Protein AF-A0A8S9HGR1-F1 (afdb_monomer_lite)

Organism: Brassica cretica (NCBI:txid69181)

InterPro domains:
  IPR001360 Glycoside hydrolase family 1 [PF00232] (17-53)
  IPR017853 Glycoside hydrolase superfamily [SSF51445] (5-57)

Secondary structure (DSSP, 8-state):
--SSEETTEESSEE-SSSEE-HHHHHHHHHHHHHHHT----------PPP---S---HHHHHH---

Radius of gyration: 16.39 Å; chains: 1; bounding box: 32×34×37 Å

Sequence (66 aa):
MYGDYRNGVPIGVQAPSYVYYPPGFRQILNYIKNKYGNPLTCITENGIGDLDMGNLTLSNALADNG

Structure (mmCIF, N/CA/C/O backbone):
data_AF-A0A8S9HGR1-F1
#
_entry.id   AF-A0A8S9HGR1-F1
#
loop_
_atom_site.group_PDB
_atom_site.id
_atom_site.type_symbol
_atom_site.label_atom_id
_atom_site.label_alt_id
_atom_site.label_comp_id
_atom_site.label_asym_id
_atom_site.label_entity_id
_atom_site.label_seq_id
_atom_site.pdbx_PDB_ins_code
_atom_site.Cartn_x
_atom_site.Cartn_y
_atom_site.Cartn_z
_atom_site.occupancy
_atom_site.B_iso_or_equiv
_atom_site.auth_seq_id
_atom_site.auth_comp_id
_atom_site.auth_asym_id
_atom_site.auth_atom_id
_atom_site.pdbx_PDB_model_num
ATOM 1 N N . MET A 1 1 ? 6.597 -20.767 -2.929 1.00 51.12 1 MET A N 1
ATOM 2 C CA . MET A 1 1 ? 5.923 -19.670 -3.656 1.00 51.12 1 MET A CA 1
ATOM 3 C C . MET A 1 1 ? 4.448 -20.038 -3.878 1.00 51.12 1 MET A C 1
ATOM 5 O O . MET A 1 1 ? 4.046 -20.342 -4.985 1.00 51.12 1 MET A O 1
ATOM 9 N N . TYR A 1 2 ? 3.644 -20.111 -2.809 1.00 57.25 2 TYR A N 1
ATOM 10 C CA . TYR A 1 2 ? 2.231 -20.552 -2.880 1.00 57.25 2 TYR A CA 1
ATOM 11 C C . TYR A 1 2 ? 1.219 -19.400 -2.721 1.00 57.25 2 TYR A C 1
ATOM 13 O O . TYR A 1 2 ? 0.020 -19.633 -2.804 1.00 57.25 2 TYR A O 1
ATOM 21 N N . GLY A 1 3 ? 1.677 -18.166 -2.473 1.00 70.56 3 GLY A N 1
ATOM 22 C CA . GLY A 1 3 ? 0.797 -17.024 -2.189 1.00 70.56 3 GLY A CA 1
ATOM 23 C C . GLY A 1 3 ? 0.179 -16.366 -3.426 1.00 70.56 3 GLY A C 1
ATOM 24 O O . GLY A 1 3 ? -0.878 -15.758 -3.315 1.00 70.56 3 GLY A O 1
ATOM 25 N N . ASP A 1 4 ? 0.807 -16.525 -4.591 1.00 85.19 4 ASP A N 1
ATOM 26 C CA . ASP A 1 4 ? 0.497 -15.754 -5.804 1.00 85.19 4 ASP A CA 1
ATOM 27 C C . ASP A 1 4 ? -0.546 -16.423 -6.716 1.00 85.19 4 ASP A C 1
ATOM 29 O O . ASP A 1 4 ? -1.103 -15.790 -7.614 1.00 85.19 4 ASP A O 1
ATOM 33 N N . TYR A 1 5 ? -0.848 -17.702 -6.470 1.00 90.19 5 TYR A N 1
ATOM 34 C CA . TYR A 1 5 ? -1.739 -18.516 -7.294 1.00 90.19 5 TYR A CA 1
ATOM 35 C C . TYR A 1 5 ? -2.772 -19.235 -6.428 1.00 90.19 5 TYR A C 1
ATOM 37 O O . TYR A 1 5 ? -2.452 -19.799 -5.382 1.00 90.19 5 TYR A O 1
ATOM 45 N N . ARG A 1 6 ? -4.020 -19.280 -6.896 1.00 89.81 6 ARG A N 1
ATOM 46 C CA . ARG A 1 6 ? -5.083 -20.133 -6.353 1.00 89.81 6 ARG A CA 1
ATOM 47 C C . ARG A 1 6 ? -5.498 -21.121 -7.424 1.00 89.81 6 ARG A C 1
ATOM 49 O O . ARG A 1 6 ? -5.975 -20.726 -8.480 1.00 89.81 6 ARG A O 1
ATOM 56 N N . ASN A 1 7 ? -5.314 -22.410 -7.145 1.00 92.00 7 ASN A N 1
ATOM 57 C CA . ASN A 1 7 ? -5.647 -23.498 -8.071 1.00 92.00 7 ASN A CA 1
ATOM 58 C C . ASN A 1 7 ? -4.986 -23.328 -9.455 1.00 92.00 7 ASN A C 1
ATOM 60 O O . ASN A 1 7 ? -5.607 -23.584 -10.480 1.00 92.00 7 ASN A O 1
ATOM 64 N N . GLY A 1 8 ? -3.741 -22.842 -9.482 1.00 89.94 8 GLY A N 1
ATOM 65 C CA . GLY A 1 8 ? -3.000 -22.585 -10.721 1.00 89.94 8 GLY A CA 1
ATOM 66 C C . GLY A 1 8 ? -3.370 -21.287 -11.448 1.00 89.94 8 GLY A C 1
ATOM 67 O O . GLY A 1 8 ? -2.729 -20.961 -12.439 1.00 89.94 8 GLY A O 1
ATOM 68 N N . VAL A 1 9 ? -4.346 -20.517 -10.955 1.00 90.06 9 VAL A N 1
ATOM 69 C CA . VAL A 1 9 ? -4.733 -19.214 -11.519 1.00 90.06 9 VAL A CA 1
ATOM 70 C C . VAL A 1 9 ? -4.103 -18.088 -10.688 1.00 90.06 9 VAL A C 1
ATOM 72 O O . VAL A 1 9 ? -4.242 -18.123 -9.460 1.00 90.06 9 VAL A O 1
ATOM 75 N N . PRO A 1 10 ? -3.424 -17.096 -11.299 1.00 90.19 10 PRO A N 1
ATOM 76 C CA . PRO A 1 10 ? -2.915 -15.932 -10.579 1.00 90.19 10 PRO A CA 1
ATOM 77 C C . PRO A 1 10 ? -4.026 -15.248 -9.784 1.00 90.19 10 PRO A C 1
ATOM 79 O O . PRO A 1 10 ? -5.133 -15.051 -10.287 1.00 90.19 10 PRO A O 1
ATOM 82 N N . ILE A 1 11 ? -3.744 -14.865 -8.541 1.00 91.62 11 ILE A N 1
ATOM 83 C CA . ILE A 1 11 ? -4.756 -14.203 -7.703 1.00 91.62 11 ILE A CA 1
ATOM 84 C C . ILE A 1 11 ? -5.015 -12.750 -8.113 1.00 91.62 11 ILE A C 1
ATOM 86 O O . ILE A 1 11 ? -5.999 -12.167 -7.670 1.00 91.62 11 ILE A O 1
ATOM 90 N N . GLY A 1 12 ? -4.143 -12.165 -8.932 1.00 90.88 12 GLY A N 1
ATOM 91 C CA . GLY A 1 12 ? -4.173 -10.768 -9.348 1.00 90.88 12 GLY A CA 1
ATOM 92 C C . GLY A 1 12 ? -3.222 -10.507 -10.516 1.00 90.88 12 GLY A C 1
ATOM 93 O O . GLY A 1 12 ? -2.842 -11.430 -11.235 1.00 90.88 12 GLY A O 1
ATOM 94 N N . VAL A 1 13 ? -2.839 -9.244 -10.700 1.00 91.00 13 VAL A N 1
ATOM 95 C CA . VAL A 1 13 ? -1.919 -8.817 -11.764 1.00 91.00 13 VAL A CA 1
ATOM 96 C C . VAL A 1 13 ? -0.485 -9.128 -11.346 1.00 91.00 13 VAL A C 1
ATOM 98 O O . VAL A 1 13 ? -0.050 -8.714 -10.273 1.00 91.00 13 VAL A O 1
ATOM 101 N N . GLN A 1 14 ? 0.256 -9.857 -12.178 1.00 88.56 14 GLN A N 1
ATOM 102 C CA . GLN A 1 14 ? 1.659 -10.163 -11.909 1.00 88.56 14 GLN A CA 1
ATOM 103 C C . GLN A 1 14 ? 2.510 -8.902 -12.100 1.00 88.56 14 GLN A C 1
ATOM 105 O O . GLN A 1 14 ? 2.650 -8.414 -13.218 1.00 88.56 14 GLN A O 1
ATOM 110 N N . ALA A 1 15 ? 3.075 -8.396 -11.007 1.00 85.50 15 ALA A N 1
ATOM 111 C CA . ALA A 1 15 ? 4.095 -7.356 -11.012 1.00 85.50 15 ALA A CA 1
ATOM 112 C C . ALA A 1 15 ? 5.496 -8.004 -10.886 1.00 85.50 15 ALA A C 1
ATOM 114 O O . ALA A 1 15 ? 5.595 -9.218 -10.652 1.00 85.50 15 ALA A O 1
ATOM 115 N N . PRO A 1 16 ? 6.589 -7.232 -11.043 1.00 83.50 16 PRO A N 1
ATOM 116 C CA . PRO A 1 16 ? 7.949 -7.777 -11.074 1.00 83.50 16 PRO A CA 1
ATOM 117 C C . PRO A 1 16 ? 8.335 -8.508 -9.782 1.00 83.50 16 PRO A C 1
ATOM 119 O O . PRO A 1 16 ? 8.987 -9.547 -9.824 1.00 83.50 16 PRO A O 1
ATOM 122 N N . SER A 1 17 ? 7.893 -7.981 -8.636 1.00 81.50 17 SER A N 1
ATOM 123 C CA . SER A 1 17 ? 8.320 -8.452 -7.310 1.00 81.50 17 SER A CA 1
ATOM 124 C C . SER A 1 17 ? 7.221 -9.159 -6.512 1.00 81.50 17 SER A C 1
ATOM 126 O O . SER A 1 17 ? 7.521 -9.782 -5.496 1.00 81.50 17 SER A O 1
ATOM 128 N N . TYR A 1 18 ? 5.952 -9.049 -6.921 1.00 84.75 18 TYR A N 1
ATOM 129 C CA . TYR A 1 18 ? 4.800 -9.626 -6.217 1.00 84.75 18 TYR A CA 1
ATOM 130 C C . TYR A 1 18 ? 3.543 -9.645 -7.113 1.00 84.75 18 TYR A C 1
ATOM 132 O O . TYR A 1 18 ? 3.555 -9.099 -8.214 1.00 84.75 18 TYR A O 1
ATOM 140 N N . VAL A 1 19 ? 2.440 -10.254 -6.659 1.00 89.56 19 VAL A N 1
ATOM 141 C CA . VAL A 1 19 ? 1.129 -10.151 -7.331 1.00 89.56 19 VAL A CA 1
ATOM 142 C C . VAL A 1 19 ? 0.284 -9.035 -6.724 1.00 89.56 19 VAL A C 1
ATOM 144 O O . VAL A 1 19 ? -0.040 -9.043 -5.536 1.00 89.56 19 VAL A O 1
ATOM 147 N N . TYR A 1 20 ? -0.117 -8.077 -7.553 1.00 90.38 20 TYR A N 1
ATOM 148 C CA . TYR A 1 20 ? -0.967 -6.965 -7.161 1.00 90.38 20 TYR A CA 1
ATOM 149 C C . TYR A 1 20 ? -2.451 -7.352 -7.210 1.00 90.38 20 TYR A C 1
ATOM 151 O O . TYR A 1 20 ? -2.993 -7.721 -8.254 1.00 90.38 20 TYR A O 1
ATOM 159 N N . TYR A 1 21 ? -3.130 -7.248 -6.064 1.00 92.62 21 TYR A N 1
ATOM 160 C CA . TYR A 1 21 ? -4.543 -7.598 -5.911 1.00 92.62 21 TYR A CA 1
ATOM 161 C C . TYR A 1 21 ? -5.317 -6.482 -5.181 1.00 92.62 21 TYR A C 1
ATOM 163 O O . TYR A 1 21 ? -5.489 -6.550 -3.957 1.00 92.62 21 TYR A O 1
ATOM 171 N N . PRO A 1 22 ? -5.829 -5.461 -5.904 1.00 92.81 22 PRO A N 1
ATOM 172 C CA . PRO A 1 22 ? -6.537 -4.319 -5.313 1.00 92.81 22 PRO A CA 1
ATOM 173 C C . PRO A 1 22 ? -7.651 -4.680 -4.316 1.00 92.81 22 PRO A C 1
ATOM 175 O O . PRO A 1 22 ? -7.732 -4.051 -3.256 1.00 92.81 22 PRO A O 1
ATOM 178 N N . PRO A 1 23 ? -8.494 -5.708 -4.562 1.00 94.56 23 PRO A N 1
ATOM 179 C CA . PRO A 1 23 ? -9.532 -6.077 -3.603 1.00 94.56 23 PRO A CA 1
ATOM 180 C C . PRO A 1 23 ? -8.972 -6.540 -2.249 1.00 94.56 23 PRO A C 1
ATOM 182 O O . PRO A 1 23 ? -9.639 -6.378 -1.225 1.00 94.56 23 PRO A O 1
ATOM 185 N N . GLY A 1 24 ? -7.759 -7.102 -2.219 1.00 93.44 24 GLY A N 1
ATOM 186 C CA . GLY A 1 24 ? -7.078 -7.519 -0.993 1.00 93.44 24 GLY A CA 1
ATOM 187 C C . GLY A 1 24 ? -6.756 -6.344 -0.071 1.00 93.44 24 GLY A C 1
ATOM 188 O O . GLY A 1 24 ? -6.873 -6.466 1.148 1.00 93.44 24 GLY A O 1
ATOM 189 N N . PHE A 1 25 ? -6.462 -5.175 -0.640 1.00 95.38 25 PHE A N 1
ATOM 190 C CA . PHE A 1 25 ? -6.172 -3.974 0.137 1.00 95.38 25 PHE A CA 1
ATOM 191 C C . PHE A 1 25 ? -7.402 -3.471 0.911 1.00 95.38 25 PHE A C 1
ATOM 193 O O . PHE A 1 25 ? -7.327 -3.119 2.088 1.00 95.38 25 PHE A O 1
ATOM 200 N N . ARG A 1 26 ? -8.597 -3.534 0.310 1.00 96.56 26 ARG A N 1
ATOM 201 C CA . ARG A 1 26 ? -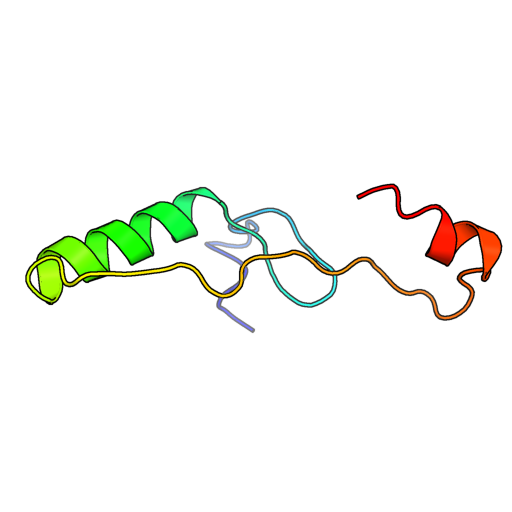9.837 -3.261 1.055 1.00 96.56 26 ARG A CA 1
ATOM 202 C C . ARG A 1 26 ? -10.097 -4.324 2.126 1.00 96.56 26 ARG A C 1
ATOM 204 O O . ARG A 1 26 ? -10.556 -3.981 3.214 1.00 96.56 26 ARG A O 1
ATOM 211 N N . GLN A 1 27 ? -9.817 -5.594 1.834 1.00 97.62 27 GLN A N 1
ATOM 212 C CA . GLN A 1 27 ? -10.018 -6.690 2.787 1.00 97.62 27 GLN A CA 1
ATO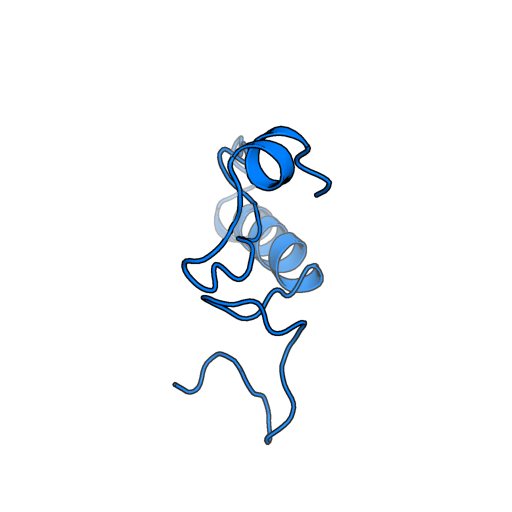M 213 C C . GLN A 1 27 ? -9.150 -6.527 4.036 1.00 97.62 27 GLN A C 1
ATOM 215 O O . GLN A 1 27 ? -9.666 -6.696 5.141 1.00 97.62 27 GLN A O 1
ATOM 220 N N . ILE A 1 28 ? -7.881 -6.132 3.892 1.00 97.12 28 ILE A N 1
ATOM 221 C CA . ILE A 1 28 ? -7.010 -5.914 5.052 1.00 97.12 28 ILE A CA 1
ATOM 222 C C . ILE A 1 28 ? -7.460 -4.709 5.887 1.00 97.12 28 ILE A C 1
ATOM 224 O O . ILE A 1 28 ? -7.495 -4.810 7.110 1.00 97.12 28 ILE A O 1
ATOM 228 N N . LEU A 1 29 ? -7.921 -3.617 5.265 1.00 98.06 29 LEU A N 1
ATOM 229 C CA . LEU A 1 29 ? -8.486 -2.474 5.998 1.00 98.06 29 LEU A CA 1
ATOM 230 C C . LEU A 1 29 ? -9.769 -2.850 6.753 1.00 98.06 29 LEU A C 1
ATOM 232 O O . LEU A 1 29 ? -9.942 -2.475 7.911 1.00 98.06 29 LEU A O 1
ATOM 236 N N . ASN A 1 30 ? -10.651 -3.639 6.134 1.00 98.50 30 ASN A N 1
ATOM 237 C CA . ASN A 1 30 ? -11.846 -4.159 6.802 1.00 98.50 30 ASN A CA 1
ATOM 238 C C . ASN A 1 30 ? -11.486 -5.083 7.971 1.00 98.50 30 ASN A C 1
ATOM 240 O O . ASN A 1 30 ? -12.130 -5.036 9.018 1.00 98.50 30 ASN A O 1
ATOM 244 N N . TYR A 1 31 ? -10.454 -5.909 7.815 1.00 98.44 31 TYR A N 1
ATOM 245 C CA . TYR A 1 31 ? -9.953 -6.751 8.892 1.00 98.44 31 TYR A CA 1
ATOM 246 C C . TYR A 1 31 ? -9.388 -5.914 10.041 1.00 98.44 31 TYR A C 1
ATOM 248 O O . TYR A 1 31 ? -9.741 -6.171 11.190 1.00 98.44 31 TYR A O 1
ATOM 256 N N . ILE A 1 32 ? -8.590 -4.881 9.747 1.00 98.31 32 ILE A N 1
ATOM 257 C CA . ILE A 1 32 ? -8.068 -3.959 10.762 1.00 98.31 32 ILE A CA 1
ATOM 258 C C . ILE A 1 32 ? -9.227 -3.318 11.534 1.00 98.31 32 ILE A C 1
ATOM 260 O O . ILE A 1 32 ? -9.273 -3.381 12.765 1.00 98.31 32 ILE A O 1
ATOM 264 N N . LYS A 1 33 ? -10.212 -2.788 10.800 1.00 98.25 33 LYS A N 1
ATOM 265 C CA . LYS A 1 33 ? -11.434 -2.200 11.353 1.00 98.25 33 LYS A CA 1
ATOM 266 C C . LYS A 1 33 ? -12.164 -3.157 12.296 1.00 98.25 33 LYS A C 1
ATOM 268 O O . LYS A 1 33 ? -12.445 -2.794 13.435 1.00 98.25 33 LYS A O 1
ATOM 273 N N . ASN A 1 34 ? -12.467 -4.366 11.832 1.00 98.56 34 ASN A N 1
ATOM 274 C CA . ASN A 1 34 ? -13.324 -5.303 12.559 1.00 98.56 34 ASN A CA 1
ATOM 275 C C . ASN A 1 34 ? -12.593 -6.004 13.711 1.00 98.56 34 ASN A C 1
ATOM 277 O O . ASN A 1 34 ? -13.204 -6.272 14.741 1.00 98.56 34 ASN A O 1
ATOM 281 N N . LYS A 1 35 ? -11.299 -6.309 13.554 1.00 98.62 35 LYS A N 1
ATOM 282 C CA . LYS A 1 35 ? -10.527 -7.056 14.555 1.00 98.62 35 LYS A CA 1
ATOM 283 C C . LYS A 1 35 ? -9.959 -6.175 15.663 1.00 98.62 35 LYS A C 1
ATOM 285 O O . LYS A 1 35 ? -9.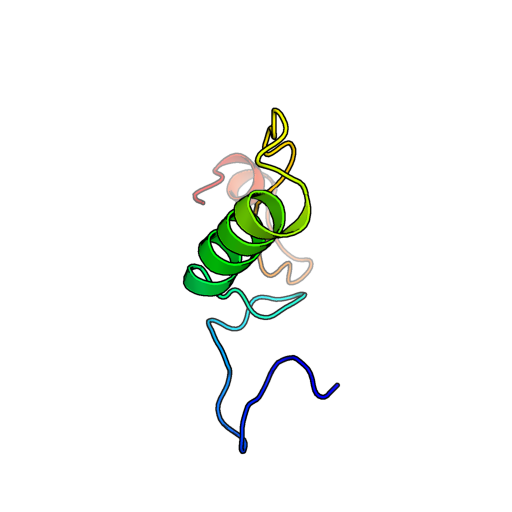865 -6.636 16.795 1.00 98.62 35 LYS A O 1
ATOM 290 N N . TYR A 1 36 ? -9.577 -4.938 15.351 1.00 98.00 36 TYR A N 1
ATOM 291 C CA . TYR A 1 36 ? -8.873 -4.058 16.291 1.00 98.00 36 TYR A CA 1
ATOM 292 C C . TYR A 1 36 ? -9.699 -2.838 16.717 1.00 98.00 36 TYR A C 1
ATOM 294 O O . TYR A 1 36 ? -9.155 -1.910 17.306 1.00 98.00 36 TYR A O 1
ATOM 302 N N . GLY A 1 37 ? -11.008 -2.829 16.444 1.00 97.69 37 GLY A N 1
ATOM 303 C CA . GLY A 1 37 ? -11.902 -1.764 16.910 1.00 97.69 37 GLY A CA 1
ATOM 304 C C . GLY A 1 37 ? -11.751 -0.446 16.150 1.00 97.69 37 GLY A C 1
ATOM 305 O O . GLY A 1 37 ? -11.961 0.617 16.722 1.00 97.69 37 GLY A O 1
ATOM 306 N N . ASN A 1 38 ? -11.406 -0.513 14.862 1.00 97.56 38 ASN A N 1
ATOM 307 C CA . ASN A 1 38 ? -11.286 0.643 13.969 1.00 97.56 38 ASN A CA 1
ATOM 308 C C . ASN A 1 38 ? -10.379 1.777 14.494 1.00 97.56 38 ASN A C 1
ATOM 310 O O . ASN A 1 38 ? -10.837 2.920 14.594 1.00 97.56 38 ASN A O 1
ATOM 314 N N . PRO A 1 39 ? -9.103 1.495 14.816 1.00 98.06 39 PRO A N 1
ATOM 315 C CA . PRO A 1 39 ? -8.170 2.542 15.207 1.00 98.06 39 PRO A CA 1
ATOM 316 C C . PRO A 1 39 ? -7.927 3.510 14.041 1.00 98.06 39 PRO A C 1
ATOM 318 O O . PRO A 1 39 ? -8.094 3.151 12.869 1.00 98.06 39 PRO A O 1
ATOM 321 N N . LEU A 1 40 ? -7.475 4.728 14.354 1.00 97.94 40 LEU A N 1
ATOM 322 C CA . LEU A 1 40 ? -6.988 5.655 13.335 1.00 97.94 40 LEU A CA 1
ATOM 323 C C . LEU A 1 40 ? -5.880 4.966 12.532 1.00 97.94 40 LEU A C 1
ATOM 325 O O . LEU A 1 40 ? -4.848 4.586 13.080 1.00 97.94 40 LEU A O 1
ATOM 329 N N . THR A 1 41 ? -6.124 4.784 11.238 1.00 97.06 41 THR A N 1
ATOM 330 C CA . THR A 1 41 ? -5.240 4.042 10.342 1.00 97.06 41 THR A CA 1
ATOM 331 C C . THR A 1 41 ? -4.922 4.924 9.147 1.00 97.06 41 THR A C 1
ATOM 333 O O . THR A 1 41 ? -5.829 5.333 8.423 1.00 97.06 41 THR A O 1
ATOM 336 N N . CYS A 1 42 ? -3.639 5.198 8.935 1.00 96.94 42 CYS A N 1
ATOM 337 C CA . CYS A 1 42 ? -3.141 5.905 7.763 1.00 96.94 42 CYS A CA 1
ATOM 338 C C . CYS A 1 42 ? -2.396 4.919 6.867 1.00 96.94 42 CYS A C 1
ATOM 340 O O . CYS A 1 42 ? -1.662 4.061 7.354 1.00 96.94 42 CYS A O 1
ATOM 342 N N . ILE A 1 43 ? -2.574 5.055 5.557 1.00 97.25 43 ILE A N 1
ATOM 343 C CA . ILE A 1 43 ? -1.794 4.304 4.577 1.00 97.25 43 ILE A CA 1
ATOM 344 C C . ILE A 1 43 ? -0.530 5.116 4.328 1.00 97.25 43 ILE A C 1
ATOM 346 O O . ILE A 1 43 ? -0.602 6.180 3.720 1.00 97.25 43 ILE A O 1
ATOM 350 N N . THR A 1 44 ? 0.602 4.645 4.840 1.00 97.06 44 THR A N 1
ATOM 351 C CA . THR A 1 44 ? 1.895 5.308 4.625 1.00 97.06 44 THR A CA 1
ATOM 352 C C . THR A 1 44 ? 2.536 4.892 3.307 1.00 97.06 44 THR A C 1
ATOM 354 O O . THR A 1 44 ? 3.237 5.695 2.706 1.00 97.06 44 THR A O 1
ATOM 357 N N . GLU A 1 45 ? 2.269 3.671 2.832 1.00 95.00 45 GLU A N 1
ATOM 358 C CA . GLU A 1 45 ? 2.833 3.123 1.597 1.00 95.00 45 GLU A CA 1
ATOM 359 C C . GLU A 1 45 ? 1.822 2.219 0.881 1.00 95.00 45 GLU A C 1
ATOM 361 O O . GLU A 1 45 ? 1.136 1.406 1.506 1.00 95.00 45 GLU A O 1
ATOM 366 N N . ASN A 1 46 ? 1.738 2.367 -0.442 1.00 91.88 46 ASN A N 1
ATOM 367 C CA . ASN A 1 46 ? 1.089 1.442 -1.369 1.00 91.88 46 ASN A CA 1
ATOM 368 C C . ASN A 1 46 ? 1.562 1.784 -2.790 1.00 91.88 46 ASN A C 1
ATOM 370 O O . ASN A 1 46 ? 1.347 2.907 -3.239 1.00 91.88 46 ASN A O 1
ATOM 374 N N . GLY A 1 47 ? 2.175 0.842 -3.503 1.00 88.62 47 GLY A N 1
ATOM 375 C CA . GLY A 1 47 ? 2.684 1.093 -4.851 1.00 88.62 47 GLY A CA 1
ATOM 376 C C . GLY A 1 47 ? 3.209 -0.170 -5.516 1.00 88.62 47 GLY A C 1
ATOM 377 O O . GLY A 1 47 ? 3.589 -1.119 -4.831 1.00 88.62 47 GLY A O 1
ATOM 378 N N . ILE A 1 48 ? 3.212 -0.174 -6.845 1.00 86.25 48 ILE A N 1
ATOM 379 C CA . ILE A 1 48 ? 3.792 -1.219 -7.695 1.00 86.25 48 ILE A CA 1
ATOM 380 C C . ILE A 1 48 ? 5.123 -0.698 -8.225 1.00 86.25 48 ILE A C 1
ATOM 382 O O . ILE A 1 48 ? 5.237 0.484 -8.523 1.00 86.25 48 ILE A O 1
ATOM 386 N N . GLY A 1 49 ? 6.128 -1.570 -8.292 1.00 80.62 49 GLY A N 1
ATOM 387 C CA . GLY A 1 49 ? 7.388 -1.249 -8.954 1.00 80.62 49 GLY A CA 1
ATOM 388 C C . GLY A 1 49 ? 7.346 -1.648 -10.423 1.00 80.62 49 GLY A C 1
ATOM 389 O O . GLY A 1 49 ? 6.761 -2.683 -10.758 1.00 80.62 49 GLY A O 1
ATOM 390 N N . ASP A 1 50 ? 8.005 -0.863 -11.266 1.00 79.81 50 ASP A N 1
ATOM 391 C CA . ASP A 1 50 ? 8.211 -1.192 -12.671 1.00 79.81 50 ASP A CA 1
ATOM 392 C C . ASP A 1 50 ? 9.207 -2.332 -12.864 1.00 79.81 50 ASP A C 1
ATOM 394 O O . ASP A 1 50 ? 10.077 -2.609 -12.032 1.00 79.81 50 ASP A O 1
ATOM 398 N N . LEU A 1 51 ? 9.072 -3.010 -14.002 1.00 78.25 51 LEU A N 1
ATOM 399 C CA . LEU A 1 51 ? 10.054 -3.985 -14.461 1.00 78.25 51 LEU A CA 1
ATOM 400 C C . LEU A 1 51 ? 11.311 -3.236 -14.915 1.00 78.25 51 LEU A C 1
ATOM 402 O O . LEU A 1 51 ? 11.332 -2.645 -15.992 1.00 78.25 51 LEU A O 1
ATOM 406 N N . ASP A 1 52 ? 12.374 -3.296 -14.115 1.00 77.44 52 ASP A N 1
ATOM 407 C CA . ASP A 1 52 ? 13.685 -2.793 -14.518 1.00 77.44 52 ASP A CA 1
ATOM 408 C C . ASP A 1 52 ? 14.484 -3.895 -15.227 1.00 77.44 52 ASP A C 1
ATOM 410 O O . ASP A 1 52 ? 14.914 -4.879 -14.623 1.00 77.44 52 ASP A O 1
ATOM 414 N N . MET A 1 53 ? 14.679 -3.732 -16.537 1.00 81.88 53 MET A N 1
ATOM 415 C CA . MET A 1 53 ? 15.517 -4.620 -17.351 1.00 81.88 53 MET A CA 1
ATOM 416 C C . MET A 1 53 ? 17.014 -4.262 -17.285 1.00 81.88 53 MET A C 1
ATOM 418 O O . MET A 1 53 ? 17.825 -4.882 -17.975 1.00 81.88 53 MET A O 1
ATOM 422 N N . GLY A 1 54 ? 17.396 -3.261 -16.486 1.00 84.25 54 GLY A N 1
ATOM 423 C CA . GLY A 1 54 ? 18.773 -2.793 -16.317 1.00 84.25 54 GLY A CA 1
ATOM 424 C C . GLY A 1 54 ? 19.292 -1.927 -17.468 1.00 84.25 54 GLY A C 1
ATOM 425 O O . GLY A 1 54 ? 20.480 -1.615 -17.516 1.00 84.25 54 GLY A O 1
ATOM 426 N N . ASN A 1 55 ? 18.428 -1.545 -18.412 1.00 88.12 55 ASN A N 1
ATOM 427 C CA . ASN A 1 55 ? 18.765 -0.715 -19.572 1.00 88.12 55 ASN A CA 1
ATOM 428 C C . ASN A 1 55 ? 17.864 0.528 -19.712 1.00 88.12 55 ASN A C 1
ATOM 430 O O . ASN A 1 55 ? 17.808 1.130 -20.787 1.00 88.12 55 ASN A O 1
ATOM 434 N N . LEU A 1 56 ? 17.164 0.913 -18.639 1.00 86.25 56 LEU A N 1
ATOM 435 C CA . LEU A 1 56 ? 16.316 2.100 -18.618 1.00 86.25 56 LEU A CA 1
ATOM 436 C C . LEU A 1 56 ? 17.174 3.359 -18.819 1.00 86.25 56 LEU A C 1
ATOM 438 O O . LEU A 1 56 ? 18.124 3.612 -18.077 1.00 86.25 56 LEU A O 1
ATOM 442 N N . THR A 1 57 ? 16.861 4.160 -19.841 1.00 89.50 57 THR A N 1
ATOM 443 C CA . THR A 1 57 ? 17.589 5.417 -20.072 1.00 89.50 57 THR A CA 1
ATOM 444 C C . THR A 1 57 ? 17.207 6.453 -19.012 1.00 89.50 57 THR A C 1
ATOM 446 O O . THR A 1 57 ? 16.075 6.463 -18.531 1.00 89.50 57 THR A O 1
ATOM 449 N N . LEU A 1 58 ? 18.112 7.389 -18.700 1.00 89.25 58 LEU A N 1
ATOM 450 C CA . LEU A 1 58 ? 17.808 8.490 -17.777 1.00 89.25 58 LEU A CA 1
ATOM 451 C C . LEU A 1 58 ? 16.594 9.312 -18.242 1.00 89.25 58 LEU A C 1
ATOM 453 O O . LEU A 1 58 ? 15.761 9.688 -17.428 1.00 89.25 58 LEU A O 1
ATOM 457 N N . SER A 1 59 ? 16.470 9.560 -19.549 1.00 91.94 59 SER A N 1
ATOM 458 C CA . SER A 1 59 ? 15.324 10.293 -20.097 1.00 91.94 59 SER A CA 1
ATOM 459 C C . SER A 1 59 ? 14.009 9.551 -19.870 1.00 91.94 59 SER A C 1
ATOM 461 O O . SER A 1 59 ? 12.998 10.193 -19.613 1.00 91.94 59 SER A O 1
ATOM 463 N N . ASN A 1 60 ? 14.013 8.220 -19.970 1.00 86.88 60 ASN A N 1
ATOM 464 C CA . ASN A 1 60 ? 12.827 7.403 -19.726 1.00 86.88 60 ASN A CA 1
ATOM 465 C C . ASN A 1 60 ? 12.505 7.320 -18.230 1.00 86.88 60 ASN A C 1
ATOM 467 O O . ASN A 1 60 ? 11.342 7.434 -17.870 1.00 86.88 60 ASN A O 1
ATOM 471 N N . ALA A 1 61 ? 13.519 7.181 -17.370 1.00 85.44 61 ALA A N 1
ATOM 472 C CA . ALA A 1 61 ? 13.340 7.171 -15.919 1.00 85.44 61 ALA A CA 1
ATOM 473 C C . ALA A 1 61 ? 12.769 8.499 -15.391 1.00 85.44 61 ALA A C 1
ATOM 475 O O . 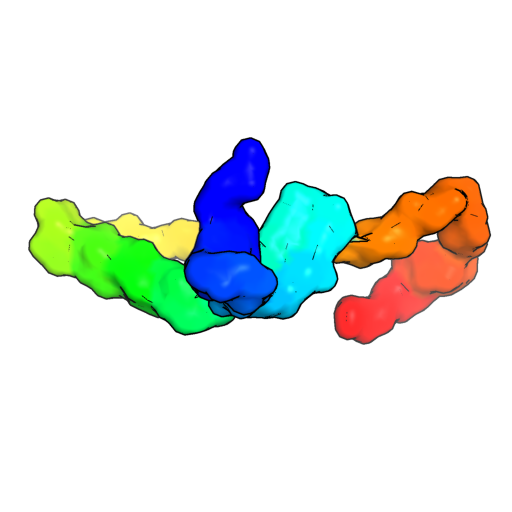ALA A 1 61 ? 11.925 8.501 -14.506 1.00 85.44 61 ALA A O 1
ATOM 476 N N . LEU A 1 62 ? 13.206 9.634 -15.949 1.00 88.62 62 LEU A N 1
ATOM 477 C CA . LEU A 1 62 ? 12.707 10.962 -15.570 1.00 88.62 62 LEU A CA 1
ATOM 478 C C . LEU A 1 62 ? 11.319 11.281 -16.131 1.00 88.62 62 LEU A C 1
ATOM 480 O O . LEU A 1 62 ? 10.644 12.156 -15.597 1.00 88.62 62 LEU A O 1
ATOM 484 N N . ALA A 1 63 ? 10.920 10.630 -17.224 1.00 89.44 63 ALA A N 1
ATOM 485 C CA . ALA A 1 63 ? 9.612 10.849 -17.828 1.00 89.44 63 ALA A CA 1
ATOM 486 C C . ALA A 1 63 ? 8.466 10.212 -17.028 1.00 89.44 63 ALA A C 1
ATOM 488 O O . ALA A 1 63 ? 7.333 10.569 -17.316 1.00 89.44 63 ALA A O 1
ATOM 489 N N . ASP A 1 64 ? 8.779 9.304 -16.089 1.00 73.44 64 ASP A N 1
ATOM 490 C CA . ASP A 1 64 ? 7.877 8.593 -15.166 1.00 73.44 64 ASP A CA 1
ATOM 491 C C . ASP A 1 64 ? 6.401 8.598 -15.596 1.00 73.44 64 ASP A C 1
ATOM 493 O O . ASP A 1 64 ? 5.635 9.511 -15.281 1.00 73.44 64 ASP A O 1
ATOM 497 N N . ASN A 1 65 ? 6.013 7.586 -16.373 1.00 70.12 65 ASN A N 1
ATOM 498 C CA . ASN A 1 65 ? 4.670 7.519 -16.949 1.00 70.12 65 ASN A CA 1
ATOM 499 C C . ASN A 1 65 ? 3.652 6.784 -16.066 1.00 70.12 65 ASN A C 1
ATOM 501 O O . ASN A 1 65 ? 2.485 6.776 -16.459 1.00 70.12 65 ASN A O 1
ATOM 505 N N . GLY A 1 66 ? 4.069 6.222 -14.922 1.00 60.19 66 GLY A N 1
ATOM 506 C CA . GLY A 1 66 ? 3.200 5.487 -13.993 1.00 60.19 66 GLY A CA 1
ATOM 507 C C . GLY A 1 66 ? 2.554 4.232 -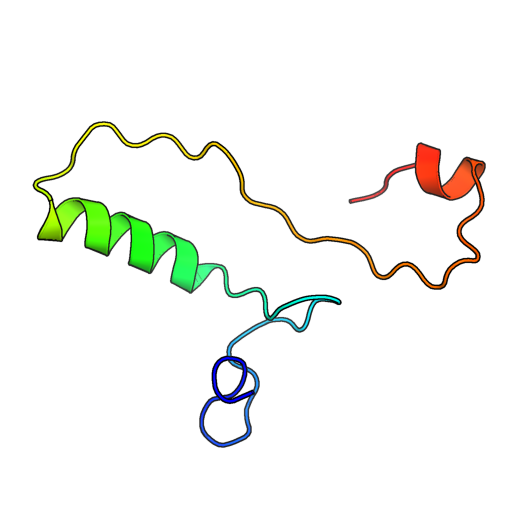14.573 1.00 60.19 66 GLY A C 1
ATOM 508 O O . GLY A 1 66 ? 1.527 4.353 -15.278 1.00 60.19 66 GLY A O 1
#

pLDDT: mean 88.68, std 9.94, range [51.12, 98.62]

Foldseek 3Di:
DPPQDDPNHGCAPDAPPGHDDVVVVVVVQVCCCPVVVNDDDDDPDDDTDHDDPVPQDPVNVVVPPD

=== Feature glossary ===
Key to the feature types in this record:

pLDDT. pLDDT is the predicted lDDT-Cα score: AlphaFold's confidence that the local environment of each residue (all inter-atomic distances within 15 Å) is correctly placed. It is a per-residue number between 0 and 100, with higher meaning more reliable.

Radius of gyration, Cα contacts, bounding box. The geometric summary reports three shape descriptors. Rg (radius of gyration) measures how spread out the Cα atoms are about their centre of mass; compact globular proteins have small Rg, elongated or unfolded ones large. Cα contacts (<8 Å, |i−j|>4) count long-range residue pairs in spatial proximity — high for tightly packed folds, near zero for rods or random coil. The bounding-box extents give the protein's footprint along x, y, z in Å.

Backbone torsions (φ/ψ). Backbone dihedral angles. Every residue except chain termini has a φ (preceding-C → N → Cα → C) and a ψ (N → Cα → C → next-N). They are reported in degrees following the IUPAC sign convention. Secondary structure is essentially a statement about which (φ, ψ) basin each residue occupies.

Contact-map, Ramachandran, and PAE plots. Plot images: a contact map (which residues are close in 3D, as an N×N binary image), a Ramachandran scatter (backbone torsion angles, revealing secondary-structure composition at a glance), and — for AlphaFold structures — a PAE heatmap (pairwise prediction confidence).

Predicted aligned error. Predicted Aligned Error (PAE) is an AlphaFold confidence matrix: entry (i, j) is the expected error in the position of residue j, in ångströms, when the prediction is superimposed on the true structure at residue i. Low PAE within a block of residues means that block is internally rigid and well-predicted; high PAE between two blocks means their relative placement is uncertain even if each block individually is confident.

Secondary structure (3-state, P-SEA). Three-state secondary structure (P-SEA) collapses the eight DSSP classes into helix (a), strand (b), and coil (c). P-SEA assigns these from Cα geometry alone — distances and angles — without requiring backbone oxygens, so it works on any Cα trace.

Solvent-accessible surface area. Solvent-accessible surface area (SASA) is the area in Å² traced out by the centre of a 1.4 Å probe sphere (a water molecule) rolled over the protein's van der Waals surface (Shrake–Rupley / Lee–Richards construction). Buried residues have near-zero SASA; fully exposed residues can exceed 200 Å². The total SASA scales roughly with the number of surface residues.

Foldseek 3Di. The Foldseek 3Di string encodes local tertiary geometry as a 20-letter alphabet — one character per residue — derived from the relative positions of nearby Cα atoms. Unlike the amino-acid sequence, 3Di is a direct function of the 3D structure, so two proteins with the same fold have similar 3Di strings even at low sequence identity.

B-factor. For experimental (PDB) structures, the B-factor (temperature factor) quantifies the positional spread of each atom in the crystal — a combination of thermal vibration and static disorder — in units of Å². High B-factors mark flexible loops or poorly resolved regions; low B-factors mark the rigid, well-ordered core.

mmCIF coordinates. The mmCIF block holds the 3D Cartesian coordinates of each backbone atom (N, Cα, C, O) in ångströms. mmCIF is the PDB's canonical archive format — a tagged-loop text representation of the atomic model.

InterPro / GO / CATH / organism. Functional annotations link the protein to curated databases. InterPro entries identify conserved domains and families by matching the sequence against member-database signatures (Pfam, PROSITE, CDD, …). Gene Ontology (GO) terms describe molecular function, biological process, and cellular component in a controlled vocabulary. CATH places the structure in a hierarchical fold classification (Class/Architecture/Topology/Homologous-superfamily). The organism is the source species.

Rendered structure images. Structure images are PyMOL renders from six orthogonal camera directions. Cartoon representation draws helices as coils and strands as arrows; sticks shows the backbone as bonds; surface shows the solvent-excluded envelope. Rainbow coloring maps sequence position to hue (blue→red, N→C); chain coloring assigns a distinct color per polypeptide.

Sequence. This is the polypeptide sequence — one letter per residue, N-terminus first. Length ranges from a few dozen residues for small domains to over a thousand for large multi-domain proteins.

Secondary structure (8-state, DSSP). The SS8 string is DSSP's per-residue secondary-structure call. α-helix (H) means an i→i+4 H-bond ladder; β-strand (E) means the residue participates in a 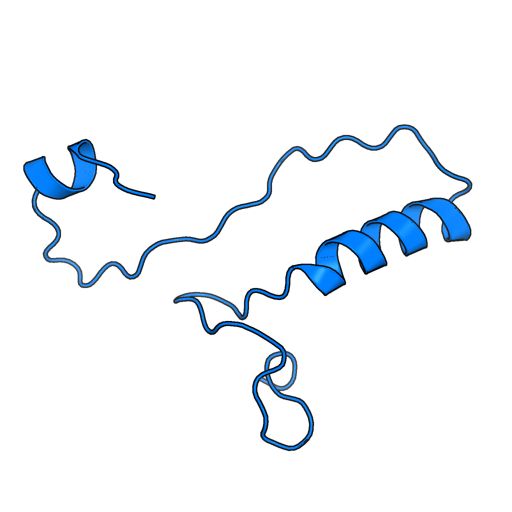β-sheet; 3₁₀ (G) and π (I) are tighter and wider helices; T/S are turns/bends; '-' is loop.

Nearest PDB structures. Structural nearest neighbors (via Foldseek easy-search vs the PDB). Reported per hit: target PDB id, E-value, and alignment TM-score. A TM-score above ~0.5 is the conventional threshold for 'same fold'.